Protein AF-A0A0J7ZEF1-F1 (afdb_monomer_lite)

Sequence (146 aa):
MMIHAHIAAETVDVLDQVVYYWRRREAGEPSITQRIYEPDNLADLMHAVRVTGDIIRVHAPELIDVYERNVCLGDLRIAVAALLKNTAEELDTALEIGWNLLVQMNREVIEGLPEPYRTQTELFLQRDFDELREARRALESLPSSR

Radius of gyration: 16.86 Å; chains: 1; bounding box: 39×39×38 Å

Organism: Streptomyces viridochromogenes (NCBI:txid1938)

Foldseek 3Di:
DVLLCVLPDPDDDDDPDPPDDDDAPPDDDGDLVVVCLQQVSLLVLLVVLVVSLVSCCVRPVVCNLVSLLCCLVPSVVSVLVSVLVDPCVSNVNNLVSLLVSLVPHDVVSLVPHDPPSNVLSVCSNVVVSVVSNVSVVVVVPDPPDD

pLDDT: mean 92.71, std 9.41, range [37.34, 98.44]

Secondary structure (DSSP, 8-state):
-HHHHHHH-S------S--------SSSSPPGGGGTTSHHHHHHHHHHHHHHHHHHHHH-GGGHHHHHHHHHHTHHHHHHHHTTTS-TTTTHHHHHHHHHHHHHS-HHHHHTPPTTHHHHHHHHHTT-HHHHHHHHHHHHHS----

Structure (mmCIF, N/CA/C/O backbone):
data_AF-A0A0J7ZEF1-F1
#
_entry.id   AF-A0A0J7ZEF1-F1
#
loop_
_atom_site.group_PDB
_atom_site.id
_atom_site.type_symbol
_atom_site.label_atom_id
_atom_site.label_alt_id
_atom_site.label_comp_id
_atom_site.label_asym_id
_atom_site.label_entity_id
_atom_site.label_seq_id
_atom_site.pdbx_PDB_ins_code
_atom_site.Cartn_x
_atom_site.Cartn_y
_atom_site.Cartn_z
_atom_site.occupancy
_atom_site.B_iso_or_equiv
_atom_site.auth_seq_id
_atom_site.auth_comp_id
_atom_site.auth_asym_id
_atom_site.auth_atom_id
_atom_site.pdbx_PDB_model_num
ATOM 1 N N . MET A 1 1 ? -18.014 -1.166 3.850 1.00 69.31 1 MET A N 1
ATOM 2 C CA . MET A 1 1 ? -16.636 -1.694 3.943 1.00 69.31 1 MET A CA 1
ATOM 3 C C . MET A 1 1 ? -16.398 -2.238 5.341 1.00 69.31 1 MET A C 1
ATOM 5 O O . MET A 1 1 ? -16.936 -1.653 6.273 1.00 69.31 1 MET A O 1
ATOM 9 N N . MET A 1 2 ? -15.639 -3.330 5.492 1.00 87.50 2 MET A N 1
ATOM 10 C CA . MET A 1 2 ? -15.449 -4.031 6.777 1.00 87.50 2 MET A CA 1
ATOM 11 C C . MET A 1 2 ? -14.995 -3.111 7.918 1.00 87.50 2 MET A C 1
ATOM 13 O O . MET A 1 2 ? -15.530 -3.214 9.019 1.00 87.50 2 MET A O 1
ATOM 17 N N . ILE A 1 3 ? -14.084 -2.171 7.650 1.00 92.88 3 ILE A N 1
ATOM 18 C CA . ILE A 1 3 ? -13.544 -1.273 8.680 1.00 92.88 3 ILE A CA 1
ATOM 19 C C . ILE A 1 3 ? -14.621 -0.430 9.376 1.00 92.88 3 ILE A C 1
ATOM 21 O O . ILE A 1 3 ? -14.586 -0.271 10.588 1.00 92.88 3 ILE A O 1
ATOM 25 N N . HIS A 1 4 ? -15.628 0.051 8.638 1.00 93.44 4 HIS A N 1
ATOM 26 C CA . HIS A 1 4 ? -16.687 0.885 9.210 1.00 93.44 4 HIS A CA 1
ATOM 27 C C . HIS A 1 4 ? -17.518 0.101 10.226 1.00 93.44 4 HIS A C 1
ATOM 29 O O . HIS A 1 4 ? -17.877 0.632 11.268 1.00 93.44 4 HIS A O 1
ATOM 35 N N . ALA A 1 5 ? -17.777 -1.180 9.944 1.00 94.44 5 ALA A N 1
ATOM 36 C CA . ALA A 1 5 ? -18.470 -2.050 10.886 1.00 94.44 5 ALA A CA 1
ATOM 37 C C . ALA A 1 5 ? -17.651 -2.267 12.167 1.00 94.44 5 ALA A C 1
ATOM 39 O O . ALA A 1 5 ? -18.239 -2.327 13.236 1.00 94.44 5 ALA A O 1
ATOM 40 N N . HIS A 1 6 ? -16.317 -2.332 12.071 1.00 93.38 6 HIS A N 1
ATOM 41 C CA . HIS A 1 6 ? -15.447 -2.463 13.246 1.00 93.38 6 HIS A CA 1
ATOM 42 C C . HIS A 1 6 ? -15.415 -1.176 14.075 1.00 93.38 6 HIS A C 1
ATOM 44 O O . HIS A 1 6 ? -15.480 -1.249 15.293 1.00 93.38 6 HIS A O 1
ATOM 50 N N . ILE A 1 7 ? -15.360 -0.010 13.424 1.00 94.88 7 ILE A N 1
ATOM 51 C CA . ILE A 1 7 ? -15.381 1.294 14.105 1.00 94.88 7 ILE A CA 1
ATOM 52 C C . ILE A 1 7 ? -16.728 1.532 14.805 1.00 94.88 7 ILE A C 1
ATOM 54 O O . ILE A 1 7 ? -16.767 2.062 15.908 1.00 94.88 7 ILE A O 1
ATOM 58 N N . ALA A 1 8 ? -17.836 1.149 14.166 1.00 95.00 8 ALA A N 1
ATOM 59 C CA . ALA A 1 8 ? -19.181 1.380 14.691 1.00 95.00 8 ALA A CA 1
ATOM 60 C C . ALA A 1 8 ? -19.642 0.335 15.723 1.00 95.00 8 ALA A C 1
ATOM 62 O O . ALA A 1 8 ? -20.694 0.516 16.338 1.00 95.00 8 ALA A O 1
ATOM 63 N N . ALA A 1 9 ? -18.920 -0.776 15.876 1.00 96.25 9 ALA A N 1
ATOM 64 C CA . ALA A 1 9 ? -19.298 -1.835 16.799 1.00 96.25 9 ALA A CA 1
ATOM 65 C C . ALA A 1 9 ? -19.036 -1.423 18.253 1.00 96.25 9 ALA A C 1
ATOM 67 O O . ALA A 1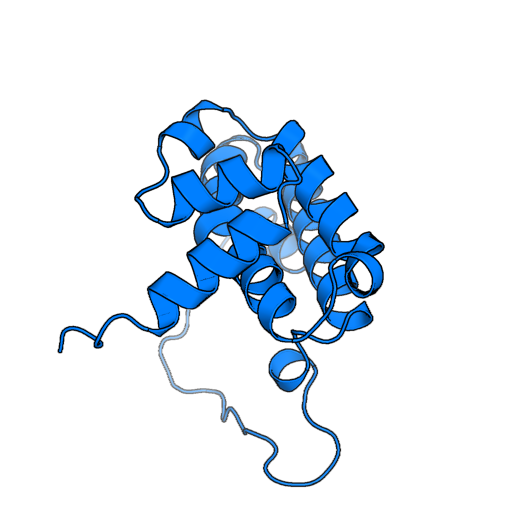 9 ? -18.004 -0.844 18.573 1.00 96.25 9 ALA A O 1
ATOM 68 N N . GLU A 1 10 ? -19.951 -1.787 19.153 1.00 95.50 10 GLU A N 1
ATOM 69 C CA . GLU A 1 10 ? -19.734 -1.620 20.596 1.00 95.50 10 GLU A CA 1
ATOM 70 C C . GLU A 1 10 ? -18.632 -2.561 21.108 1.00 95.50 10 GLU A C 1
ATOM 72 O O . GLU A 1 10 ? -17.856 -2.207 21.992 1.00 95.50 10 GLU A O 1
ATOM 77 N N . THR A 1 11 ? -18.546 -3.761 20.527 1.00 95.56 11 THR A N 1
ATOM 78 C CA . THR A 1 11 ? -17.537 -4.778 20.839 1.00 95.56 11 THR A CA 1
ATOM 79 C C . THR A 1 11 ? -17.158 -5.560 19.580 1.00 95.56 11 THR A C 1
ATOM 81 O O . THR A 1 11 ? -17.968 -5.728 18.667 1.00 95.56 11 THR A O 1
ATOM 84 N N . VAL A 1 12 ? -15.912 -6.037 19.526 1.00 93.75 12 VAL A N 1
ATOM 85 C CA . VAL A 1 12 ? -15.410 -6.946 18.487 1.00 93.75 12 VAL A CA 1
ATOM 86 C C . VAL A 1 12 ? -14.775 -8.144 19.187 1.00 93.75 12 VAL A C 1
ATOM 88 O O . VAL A 1 12 ? -13.729 -8.008 19.819 1.00 93.75 12 VAL A O 1
ATOM 91 N N . ASP A 1 13 ? -15.403 -9.313 19.071 1.00 93.75 13 ASP A N 1
ATOM 92 C CA . ASP A 1 13 ? -14.898 -10.563 19.640 1.00 93.75 13 ASP A CA 1
ATOM 93 C C . ASP A 1 13 ? -14.020 -11.320 18.633 1.00 93.75 13 ASP A C 1
ATOM 95 O O . ASP A 1 13 ? -14.357 -11.442 17.452 1.00 93.75 13 ASP A O 1
ATOM 99 N N . VAL A 1 14 ? -12.903 -11.881 19.104 1.00 91.19 14 VAL A N 1
ATOM 100 C CA . VAL A 1 14 ? -12.003 -12.722 18.300 1.00 91.19 14 VAL A CA 1
ATOM 101 C C . VAL A 1 14 ? -12.089 -14.163 18.796 1.00 91.19 14 VAL A C 1
ATOM 103 O O . VAL A 1 14 ? -11.756 -14.445 19.944 1.00 91.19 14 VAL A O 1
ATOM 106 N N . LEU A 1 15 ? -12.514 -15.082 17.924 1.00 90.88 15 LEU A N 1
ATOM 107 C CA . LEU A 1 15 ? -12.475 -16.524 18.183 1.00 90.88 15 LEU A CA 1
ATOM 108 C C . LEU A 1 15 ? -11.160 -17.099 17.647 1.00 90.88 15 LEU A C 1
ATOM 110 O O . LEU A 1 15 ? -10.900 -17.046 16.447 1.00 90.88 15 LEU A O 1
ATOM 114 N N . ASP A 1 16 ? -10.346 -17.668 18.532 1.00 87.31 16 ASP A N 1
ATOM 115 C CA . ASP A 1 16 ? -9.039 -18.260 18.208 1.00 87.31 16 ASP A CA 1
ATOM 116 C C . ASP A 1 16 ? -9.126 -19.711 17.698 1.00 87.31 16 ASP A C 1
ATOM 118 O O . ASP A 1 16 ? -8.128 -20.312 17.294 1.00 87.31 16 ASP A O 1
ATOM 122 N N . GLN A 1 17 ? -10.331 -20.280 17.677 1.00 91.19 17 GLN A N 1
ATOM 123 C CA . GLN A 1 17 ? -10.587 -21.613 17.151 1.00 91.19 17 GLN A CA 1
ATOM 124 C C . GLN A 1 17 ? -10.511 -21.624 15.620 1.00 91.19 17 GLN A C 1
ATOM 126 O O . GLN A 1 17 ? -11.024 -20.736 14.937 1.00 91.19 17 GLN A O 1
ATOM 131 N N . VAL A 1 18 ? -9.920 -22.679 15.052 1.00 86.38 18 VAL A N 1
ATOM 132 C CA . VAL A 1 18 ? -9.881 -22.875 13.596 1.00 86.38 18 VAL A CA 1
ATOM 133 C C . VAL A 1 18 ? -11.287 -23.212 13.098 1.00 86.38 18 VAL A C 1
ATOM 135 O O . VAL A 1 18 ? -11.710 -24.365 13.112 1.00 86.38 18 VAL A O 1
ATOM 138 N N . VAL A 1 19 ? -12.014 -22.190 12.652 1.00 83.12 19 VAL A N 1
ATOM 139 C CA . VAL A 1 19 ? -13.396 -22.310 12.155 1.00 83.12 19 VAL A CA 1
ATOM 140 C C . VAL A 1 19 ? -13.501 -22.254 10.629 1.00 83.12 19 VAL A C 1
ATOM 142 O O . VAL A 1 19 ? -14.596 -22.374 10.083 1.00 83.12 19 VAL A O 1
ATOM 145 N N . TYR A 1 20 ? -12.379 -22.084 9.919 1.00 77.56 20 TYR A N 1
ATOM 146 C CA . TYR A 1 20 ? -12.368 -21.947 8.463 1.00 77.56 20 TYR A CA 1
ATOM 147 C C . TYR A 1 20 ? -11.256 -22.762 7.799 1.00 77.56 20 TYR A C 1
ATOM 149 O O . TYR A 1 20 ? -10.125 -22.811 8.279 1.00 77.56 20 TYR A O 1
ATOM 157 N N . TYR A 1 21 ? -11.575 -23.367 6.653 1.00 75.06 21 TYR A N 1
ATOM 158 C CA . TYR A 1 21 ? -10.614 -24.070 5.805 1.00 75.06 21 TYR A CA 1
ATOM 159 C C . TYR A 1 21 ? -10.244 -23.186 4.607 1.00 75.06 21 TYR A C 1
ATOM 161 O O . TYR A 1 21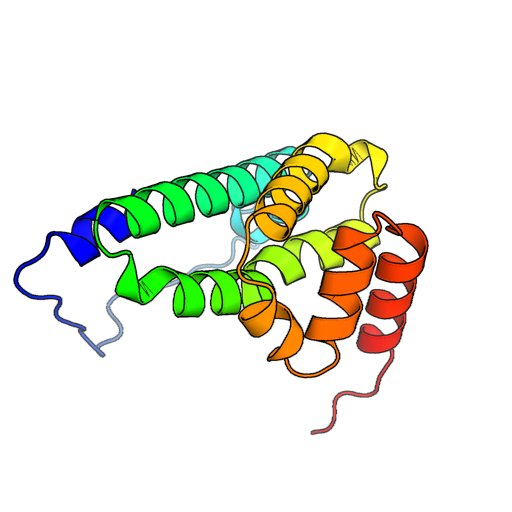 ? -11.006 -23.074 3.643 1.00 75.06 21 TYR A O 1
ATOM 169 N N . TRP A 1 22 ? -9.085 -22.523 4.668 1.00 71.50 22 TRP A N 1
ATOM 170 C CA . TRP A 1 22 ? -8.564 -21.753 3.535 1.00 71.50 22 TRP A CA 1
ATOM 171 C C . TRP A 1 22 ? -8.014 -22.702 2.466 1.00 71.50 22 TRP A C 1
ATOM 173 O O . TRP A 1 22 ? -7.100 -23.482 2.733 1.00 71.50 22 TRP A O 1
ATOM 183 N N . ARG A 1 23 ? -8.547 -22.626 1.240 1.00 75.81 23 ARG A N 1
ATOM 184 C CA . ARG A 1 23 ? -8.075 -23.436 0.107 1.00 75.81 23 ARG A CA 1
ATOM 185 C C . ARG A 1 23 ? -7.356 -22.576 -0.924 1.00 75.81 23 ARG A C 1
ATOM 187 O O . ARG A 1 23 ? -7.920 -21.609 -1.437 1.00 75.81 23 ARG A O 1
ATOM 194 N N . ARG A 1 24 ? -6.140 -22.977 -1.294 1.00 77.25 24 ARG A N 1
ATOM 195 C CA . ARG A 1 24 ? -5.510 -22.498 -2.526 1.00 77.25 24 ARG A CA 1
ATOM 196 C C . ARG A 1 24 ? -6.142 -23.241 -3.699 1.00 77.25 24 ARG A C 1
ATOM 198 O O . ARG A 1 24 ? -6.325 -24.457 -3.637 1.00 77.25 24 ARG A O 1
ATOM 205 N N . ARG A 1 25 ? -6.532 -22.519 -4.750 1.00 82.19 25 ARG A N 1
ATOM 206 C CA . ARG A 1 25 ? -7.033 -23.160 -5.969 1.00 82.19 25 ARG A CA 1
ATOM 207 C C . ARG A 1 25 ? -5.825 -23.614 -6.783 1.00 82.19 25 ARG A C 1
ATOM 209 O O . ARG A 1 25 ? -5.115 -22.772 -7.324 1.00 82.19 25 ARG A O 1
ATOM 216 N N . GLU A 1 26 ? -5.579 -24.924 -6.801 1.00 83.56 26 GLU A N 1
ATOM 217 C CA . GLU A 1 26 ? -4.517 -25.552 -7.609 1.00 83.56 26 GLU A CA 1
ATOM 218 C C . GLU A 1 26 ? -4.940 -25.741 -9.078 1.00 83.56 26 GLU A C 1
ATOM 220 O O . GLU A 1 26 ? -4.094 -25.853 -9.957 1.00 83.56 26 GLU A O 1
ATOM 225 N N . ALA A 1 27 ? -6.249 -25.770 -9.353 1.00 81.75 27 ALA A N 1
ATOM 226 C CA . ALA A 1 27 ? -6.812 -25.902 -10.694 1.00 81.75 27 ALA A CA 1
ATOM 227 C C . ALA A 1 27 ? -8.038 -24.991 -10.872 1.00 81.75 27 ALA A C 1
ATOM 229 O O . ALA A 1 27 ? -8.765 -24.721 -9.911 1.00 81.75 27 ALA A O 1
ATOM 230 N N . GLY A 1 28 ? -8.276 -24.555 -12.112 1.00 83.94 28 GLY A N 1
ATOM 231 C CA . GLY A 1 28 ? -9.327 -23.596 -12.466 1.00 83.94 28 GLY A CA 1
ATOM 232 C C . GLY A 1 28 ? -8.875 -22.139 -12.342 1.00 83.94 28 GLY A C 1
ATOM 233 O O . GLY A 1 28 ? -7.684 -21.857 -12.233 1.00 83.94 28 GLY A O 1
ATOM 234 N N . GLU A 1 29 ? -9.830 -21.208 -12.378 1.00 84.25 29 GLU A N 1
ATOM 235 C CA . GLU A 1 29 ? -9.530 -19.778 -12.266 1.00 84.25 29 GLU A CA 1
ATOM 236 C C . GLU A 1 29 ? -8.962 -19.445 -10.867 1.00 84.25 29 GLU A C 1
ATOM 238 O O . GLU A 1 29 ? -9.622 -19.739 -9.849 1.00 84.25 29 GLU A O 1
ATOM 243 N N . PRO A 1 30 ? -7.755 -18.846 -10.788 1.00 84.62 30 PRO A N 1
ATOM 244 C CA . PRO A 1 30 ? -7.149 -18.467 -9.517 1.00 84.62 30 PRO A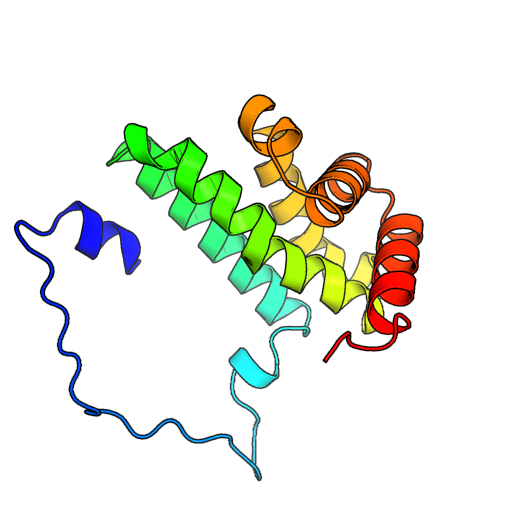 CA 1
ATOM 245 C C . PRO A 1 30 ? -8.011 -17.445 -8.767 1.00 84.62 30 PRO A C 1
ATOM 247 O O . PRO A 1 30 ? -8.772 -16.685 -9.366 1.00 84.62 30 PRO A O 1
ATOM 250 N N . SER A 1 31 ? -7.911 -17.417 -7.437 1.00 86.69 31 SER A N 1
ATOM 251 C CA . SER A 1 31 ? -8.623 -16.407 -6.648 1.00 86.69 31 SER A CA 1
ATOM 252 C C . SER A 1 31 ? -8.084 -14.995 -6.900 1.00 86.69 31 SER A C 1
ATOM 254 O O . SER A 1 31 ? -6.948 -14.823 -7.340 1.00 86.69 31 SER A O 1
ATOM 256 N N . ILE A 1 32 ? -8.869 -13.979 -6.532 1.00 85.31 32 ILE A N 1
ATOM 257 C CA . ILE A 1 32 ? -8.458 -12.565 -6.594 1.00 85.31 32 ILE A CA 1
ATOM 258 C C . ILE A 1 32 ? -7.133 -12.348 -5.841 1.00 85.31 32 ILE A C 1
ATOM 260 O O . ILE A 1 32 ? -6.225 -11.708 -6.354 1.00 85.31 32 ILE A O 1
ATOM 264 N N . THR A 1 33 ? -6.950 -12.981 -4.677 1.00 86.62 33 THR A N 1
ATOM 265 C CA . THR A 1 33 ? -5.683 -12.920 -3.924 1.00 86.62 33 THR A CA 1
ATOM 266 C C . THR A 1 33 ? -4.511 -13.560 -4.676 1.00 86.62 33 THR A C 1
ATOM 268 O O . THR A 1 33 ? -3.384 -13.089 -4.573 1.00 86.62 33 THR A O 1
ATOM 271 N N . GLN A 1 34 ? -4.747 -14.624 -5.452 1.00 88.81 34 GLN A N 1
ATOM 272 C CA . GLN A 1 34 ? -3.710 -15.234 -6.299 1.00 88.81 34 GLN A CA 1
ATOM 273 C C . GLN A 1 34 ? -3.370 -14.360 -7.523 1.00 88.81 34 GLN A C 1
ATOM 275 O O . GLN A 1 34 ? -2.295 -14.518 -8.098 1.00 88.81 34 GLN A O 1
ATOM 280 N N . ARG A 1 35 ? -4.264 -13.436 -7.893 1.00 93.50 35 ARG A N 1
ATOM 281 C CA . ARG A 1 35 ? -4.180 -12.526 -9.047 1.00 93.50 35 ARG A CA 1
ATOM 282 C C . ARG A 1 35 ? -3.901 -11.076 -8.643 1.00 93.50 35 ARG A C 1
ATOM 284 O O . ARG A 1 35 ? -4.113 -10.155 -9.424 1.00 93.50 35 ARG A O 1
ATOM 291 N N . ILE A 1 36 ? -3.405 -10.865 -7.426 1.00 94.38 36 ILE A N 1
ATOM 292 C CA . ILE A 1 36 ? -3.288 -9.540 -6.801 1.00 94.38 36 ILE A CA 1
ATOM 293 C C . ILE A 1 36 ? -2.337 -8.568 -7.525 1.00 94.38 36 ILE A C 1
ATOM 295 O O . ILE A 1 36 ? -2.386 -7.370 -7.279 1.00 94.38 36 ILE A O 1
ATOM 299 N N . TYR A 1 37 ? -1.470 -9.071 -8.409 1.00 96.62 37 TYR A N 1
ATOM 300 C CA . TYR A 1 37 ? -0.558 -8.248 -9.214 1.00 96.62 37 TYR A CA 1
ATOM 301 C C . TYR A 1 37 ? -1.096 -7.909 -10.605 1.00 96.62 37 TYR A C 1
ATOM 303 O O . TYR A 1 37 ? -0.387 -7.267 -11.373 1.00 96.62 37 TYR A O 1
ATOM 311 N N . GLU A 1 38 ? -2.293 -8.374 -10.960 1.00 97.19 38 GLU A N 1
ATOM 312 C CA . GLU A 1 38 ? -2.942 -7.946 -12.197 1.00 97.19 38 GLU A CA 1
ATOM 313 C C . GLU A 1 38 ? -3.407 -6.487 -12.058 1.00 97.19 38 GLU A C 1
ATOM 315 O O . GLU A 1 38 ? -3.901 -6.132 -10.981 1.00 97.19 38 GLU A O 1
ATOM 320 N N . PRO A 1 39 ? -3.283 -5.658 -13.112 1.00 97.81 39 PRO A N 1
ATOM 321 C CA . PRO A 1 39 ? -3.588 -4.228 -13.056 1.00 97.81 39 PRO A CA 1
ATOM 322 C C . PRO A 1 39 ? -4.928 -3.876 -12.404 1.00 97.81 39 PRO A C 1
ATOM 324 O O . PRO A 1 39 ? -4.953 -3.103 -11.447 1.00 97.81 39 PRO A O 1
ATOM 327 N N . ASP A 1 40 ? -6.022 -4.498 -12.855 1.00 96.88 40 ASP A N 1
ATOM 328 C CA . ASP A 1 40 ? -7.371 -4.207 -12.354 1.00 96.88 40 ASP A CA 1
ATOM 329 C C . ASP A 1 40 ? -7.521 -4.574 -10.870 1.00 96.88 40 ASP A C 1
ATOM 331 O O . ASP A 1 40 ? -8.021 -3.784 -10.073 1.00 96.88 40 ASP A O 1
ATOM 335 N N . ASN A 1 41 ? -7.004 -5.740 -10.463 1.00 97.62 41 ASN A N 1
ATOM 336 C CA . ASN A 1 41 ? -7.061 -6.174 -9.063 1.00 97.62 41 ASN A CA 1
ATOM 337 C C . ASN A 1 41 ? -6.224 -5.265 -8.153 1.00 97.62 41 ASN A C 1
ATOM 339 O O . ASN A 1 41 ? -6.594 -5.026 -7.001 1.00 97.62 41 ASN A O 1
ATOM 343 N N . LEU A 1 42 ? -5.086 -4.767 -8.645 1.00 98.12 42 LEU A N 1
ATOM 344 C CA . LEU A 1 42 ? -4.256 -3.836 -7.891 1.00 98.12 42 LEU A CA 1
ATOM 345 C C . LEU A 1 42 ? -4.922 -2.458 -7.781 1.00 98.12 42 LEU A C 1
ATOM 347 O O . LEU A 1 42 ? -4.871 -1.842 -6.716 1.00 98.12 42 LEU A O 1
ATOM 351 N N . ALA A 1 43 ? -5.569 -1.984 -8.847 1.00 98.12 43 ALA A N 1
ATOM 352 C CA . ALA A 1 43 ? -6.342 -0.746 -8.825 1.00 98.12 43 ALA A CA 1
ATOM 353 C C . ALA A 1 43 ? -7.508 -0.839 -7.828 1.00 98.12 43 ALA A C 1
ATOM 355 O O . ALA A 1 43 ? -7.683 0.066 -7.008 1.00 98.12 43 ALA A O 1
ATOM 356 N N . ASP A 1 44 ? -8.232 -1.960 -7.819 1.00 97.56 44 ASP A N 1
ATOM 357 C CA . ASP A 1 44 ? -9.291 -2.242 -6.845 1.00 97.56 44 ASP A CA 1
ATOM 358 C C . ASP A 1 44 ? -8.759 -2.262 -5.405 1.00 97.56 44 ASP A C 1
ATOM 360 O O . ASP A 1 44 ? -9.381 -1.687 -4.505 1.00 97.56 44 ASP A O 1
ATOM 364 N N . LEU A 1 45 ? -7.586 -2.867 -5.175 1.00 97.06 45 LEU A N 1
ATOM 365 C CA . LEU A 1 45 ? -6.919 -2.846 -3.871 1.00 97.06 45 LEU A CA 1
ATOM 366 C C . LEU A 1 45 ? -6.608 -1.409 -3.431 1.00 97.06 45 LEU A C 1
ATOM 368 O O . LEU A 1 45 ? -6.995 -1.007 -2.334 1.00 97.06 45 LEU A O 1
ATOM 372 N N . MET A 1 46 ? -5.947 -0.616 -4.278 1.00 98.12 46 MET A N 1
ATOM 373 C CA . MET A 1 46 ? -5.596 0.773 -3.954 1.00 98.12 46 MET A CA 1
ATOM 374 C C . MET A 1 46 ? -6.842 1.636 -3.737 1.00 98.12 46 MET A C 1
ATOM 376 O O . MET A 1 46 ? -6.875 2.482 -2.840 1.00 98.12 46 MET A O 1
ATOM 380 N N . HIS A 1 47 ? -7.910 1.389 -4.494 1.00 97.81 47 HIS A N 1
ATOM 381 C CA . HIS A 1 47 ? -9.193 2.040 -4.277 1.00 97.81 47 HIS A CA 1
ATOM 382 C C . HIS A 1 47 ? -9.788 1.679 -2.906 1.00 97.81 47 HIS A C 1
ATOM 38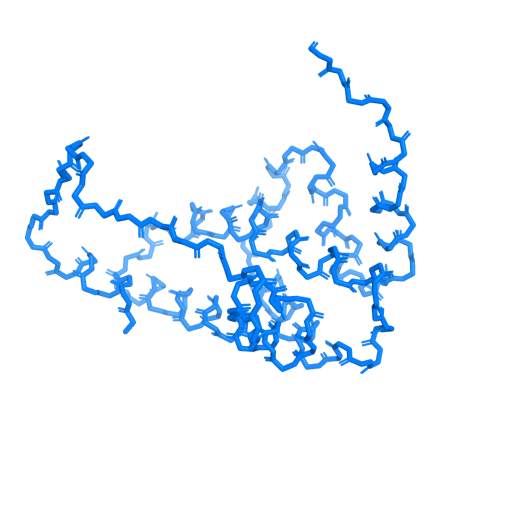4 O O . HIS A 1 47 ? -10.234 2.567 -2.176 1.00 97.81 47 HIS A O 1
ATOM 390 N N . ALA A 1 48 ? -9.772 0.400 -2.518 1.00 96.94 48 ALA A N 1
ATOM 391 C CA . ALA A 1 48 ? -10.245 -0.039 -1.206 1.00 96.94 48 ALA A CA 1
ATOM 392 C C . ALA A 1 48 ? -9.429 0.582 -0.058 1.00 96.94 48 ALA A C 1
ATOM 394 O O . ALA A 1 48 ? -10.012 1.027 0.936 1.00 96.94 48 ALA A O 1
ATOM 395 N N . VAL A 1 49 ? -8.105 0.681 -0.220 1.00 97.56 49 VAL A N 1
ATOM 396 C CA . VAL A 1 49 ? -7.203 1.373 0.715 1.00 97.56 49 VAL A CA 1
ATOM 397 C C . VAL A 1 49 ? -7.588 2.847 0.849 1.00 97.56 49 VAL A C 1
ATOM 399 O O . VAL A 1 49 ? -7.731 3.355 1.964 1.00 97.56 49 VAL A O 1
ATOM 402 N N . ARG A 1 50 ? -7.825 3.544 -0.266 1.00 97.56 50 ARG A N 1
ATOM 403 C CA . ARG A 1 50 ? -8.234 4.953 -0.235 1.00 97.56 50 ARG A CA 1
ATOM 404 C C . ARG A 1 50 ? -9.540 5.152 0.519 1.00 97.56 50 ARG A C 1
ATOM 406 O O . ARG A 1 50 ? -9.588 5.936 1.461 1.00 97.56 50 ARG A O 1
ATOM 413 N N . VAL A 1 51 ? -10.581 4.405 0.151 1.00 97.44 51 VAL A N 1
ATOM 414 C CA . VAL A 1 51 ? -11.893 4.532 0.800 1.00 97.44 51 VAL A CA 1
ATOM 415 C C . VAL A 1 51 ? -11.797 4.173 2.292 1.00 97.44 51 VAL A C 1
ATOM 417 O O . VAL A 1 51 ? -12.517 4.739 3.109 1.00 97.44 51 VAL A O 1
ATOM 420 N N . THR A 1 52 ? -10.918 3.241 2.676 1.00 97.56 52 THR A N 1
ATOM 421 C CA . THR A 1 52 ? -10.728 2.842 4.082 1.00 97.56 52 THR A CA 1
ATOM 422 C C . THR A 1 52 ? -10.111 3.986 4.874 1.00 97.56 52 THR A C 1
ATOM 424 O O . THR A 1 52 ? -10.617 4.310 5.947 1.00 97.56 52 THR A O 1
ATOM 427 N N . GLY A 1 53 ? -9.102 4.655 4.309 1.00 96.94 53 GLY A N 1
ATOM 428 C CA . GLY A 1 53 ? -8.533 5.872 4.885 1.00 96.94 53 GLY A CA 1
ATOM 429 C C . GLY A 1 53 ? -9.570 6.983 5.032 1.00 96.94 53 GLY A C 1
ATOM 430 O O . GLY A 1 53 ? -9.664 7.583 6.099 1.00 96.94 53 GLY A O 1
ATOM 431 N N . ASP A 1 54 ? -10.405 7.206 4.013 1.00 96.69 54 ASP A N 1
ATOM 432 C CA . ASP A 1 54 ? -11.474 8.214 4.061 1.00 96.69 54 ASP A CA 1
ATOM 433 C C . ASP A 1 54 ? -12.472 7.935 5.200 1.00 96.69 54 ASP A C 1
ATOM 435 O O . ASP A 1 54 ? -12.834 8.841 5.949 1.00 96.69 54 ASP A O 1
ATOM 439 N N . ILE A 1 55 ? -12.872 6.673 5.391 1.00 97.50 55 ILE A N 1
ATOM 440 C CA . ILE A 1 55 ? -13.751 6.271 6.500 1.00 97.50 55 ILE A CA 1
ATOM 441 C C . ILE A 1 55 ? -13.071 6.500 7.853 1.00 97.50 55 ILE A C 1
ATOM 443 O O . ILE A 1 55 ? -13.707 7.027 8.765 1.00 97.50 55 ILE A O 1
ATOM 447 N N . ILE A 1 56 ? -11.799 6.122 7.998 1.00 97.62 56 ILE A N 1
ATOM 448 C CA . ILE A 1 56 ? -11.053 6.299 9.251 1.00 97.62 56 ILE A CA 1
ATOM 449 C C . ILE A 1 56 ? -10.928 7.785 9.591 1.00 97.62 56 ILE A C 1
ATOM 451 O O . ILE A 1 56 ? -11.239 8.169 10.711 1.00 97.62 56 ILE A O 1
ATOM 455 N N . ARG A 1 57 ? -10.583 8.646 8.627 1.00 96.69 57 ARG A N 1
ATOM 456 C CA . ARG A 1 57 ? -10.483 10.101 8.853 1.00 96.69 57 ARG A CA 1
ATOM 457 C C . ARG A 1 57 ? -11.786 10.718 9.356 1.00 96.69 57 ARG A C 1
ATOM 459 O O . ARG A 1 57 ? -11.744 11.662 10.136 1.00 96.69 57 ARG A O 1
ATOM 466 N N . VAL A 1 58 ? -12.931 10.205 8.907 1.00 97.38 58 VAL A N 1
ATOM 467 C CA . VAL A 1 58 ? -14.246 10.719 9.310 1.00 97.38 58 VAL A CA 1
ATOM 468 C C . VAL A 1 58 ? -14.696 10.150 10.656 1.00 97.38 58 VAL A C 1
ATOM 470 O O . VAL A 1 58 ? -15.247 10.887 11.469 1.00 97.38 58 VAL A O 1
ATOM 473 N N . HIS A 1 59 ? -14.502 8.851 10.885 1.00 97.25 59 HIS A N 1
ATOM 474 C CA . HIS A 1 59 ? -15.160 8.136 11.983 1.00 97.25 59 HIS A CA 1
ATOM 475 C C . HIS A 1 59 ? -14.237 7.742 13.143 1.00 97.25 59 HIS A C 1
ATOM 477 O O . HIS A 1 59 ? -14.746 7.475 14.226 1.00 97.25 59 HIS A O 1
ATOM 483 N N . ALA A 1 60 ? -12.922 7.694 12.928 1.00 97.25 60 ALA A N 1
ATOM 484 C CA . ALA A 1 60 ? -11.913 7.354 13.934 1.00 97.25 60 ALA A CA 1
ATOM 485 C C . ALA A 1 60 ? -10.563 8.031 13.601 1.00 97.25 60 ALA A C 1
ATOM 487 O O . ALA A 1 60 ? -9.569 7.342 13.335 1.00 97.25 60 ALA A O 1
ATOM 488 N N . PRO A 1 61 ? -10.515 9.377 13.516 1.00 97.38 61 PRO A N 1
ATOM 489 C CA . PRO A 1 61 ? -9.332 10.108 13.060 1.00 97.38 61 PRO A CA 1
ATOM 490 C C . PRO A 1 61 ? -8.078 9.822 13.896 1.00 97.38 61 PRO A C 1
ATOM 492 O O . PRO A 1 61 ? -6.976 9.876 13.366 1.00 97.38 61 PRO A O 1
ATOM 495 N N . GLU A 1 62 ? -8.220 9.453 15.167 1.00 96.94 62 GLU A N 1
ATOM 496 C CA . GLU A 1 62 ? -7.126 9.038 16.049 1.00 96.94 62 GLU A CA 1
ATOM 497 C C . GLU A 1 62 ? -6.381 7.776 15.576 1.00 96.94 62 GLU A C 1
ATOM 499 O O . GLU A 1 62 ? -5.269 7.512 16.030 1.00 96.94 62 GLU A O 1
ATOM 504 N N . LEU A 1 63 ? -6.964 7.001 14.655 1.00 97.19 63 LEU A N 1
ATOM 505 C CA . LEU A 1 63 ? -6.355 5.801 14.081 1.00 97.19 63 LEU A CA 1
ATOM 506 C C . LEU A 1 63 ? -5.648 6.060 12.746 1.00 97.19 63 LEU A C 1
ATOM 508 O O . LEU A 1 63 ? -5.051 5.128 12.199 1.00 97.19 63 LEU A O 1
ATOM 512 N N . ILE A 1 64 ? -5.703 7.283 12.200 1.00 97.75 64 ILE A N 1
ATOM 513 C CA . ILE A 1 64 ? -5.221 7.541 10.837 1.00 97.75 64 ILE A CA 1
ATOM 514 C C . ILE A 1 64 ? -3.726 7.262 10.686 1.00 97.75 64 ILE A C 1
ATOM 516 O O . ILE A 1 64 ? -3.345 6.548 9.764 1.00 97.75 64 ILE A O 1
ATOM 520 N N . ASP A 1 65 ? -2.893 7.701 11.630 1.00 98.06 65 ASP A N 1
ATOM 521 C CA . ASP A 1 65 ? -1.443 7.487 11.561 1.00 98.06 65 ASP A CA 1
ATOM 522 C C . ASP A 1 65 ? -1.085 5.990 11.635 1.00 98.06 65 ASP A C 1
ATOM 524 O O . ASP A 1 65 ? -0.186 5.505 10.943 1.00 98.06 65 ASP A O 1
ATOM 528 N N . VAL A 1 66 ? -1.825 5.220 12.447 1.00 97.44 66 VAL A N 1
ATOM 529 C CA . VAL A 1 66 ? -1.654 3.761 12.561 1.00 97.44 66 VAL A CA 1
ATOM 530 C C . VAL A 1 66 ? -2.042 3.074 11.253 1.00 97.44 66 VAL A C 1
ATOM 532 O O . VAL A 1 66 ? -1.349 2.159 10.799 1.00 97.44 66 VAL A O 1
ATOM 535 N N . TYR A 1 67 ? -3.132 3.524 10.634 1.00 97.62 67 TYR A N 1
ATOM 536 C CA . TYR A 1 67 ? -3.599 3.015 9.354 1.00 97.62 67 TYR A CA 1
ATOM 537 C C . TYR A 1 67 ? -2.632 3.341 8.212 1.00 97.62 67 TYR A C 1
ATOM 539 O O . TYR A 1 67 ? -2.226 2.441 7.483 1.00 97.62 67 TYR A O 1
ATOM 547 N N . GLU A 1 68 ? -2.200 4.594 8.085 1.00 97.94 68 GLU A N 1
ATOM 548 C CA . GLU A 1 68 ? -1.250 5.041 7.059 1.00 97.94 68 GLU A CA 1
ATOM 549 C C . GLU A 1 68 ? 0.085 4.291 7.170 1.00 97.94 68 GLU A C 1
ATOM 551 O O . GLU A 1 68 ? 0.637 3.826 6.165 1.00 97.94 68 GLU A O 1
ATOM 556 N N . ARG A 1 69 ? 0.555 4.050 8.404 1.00 98.19 69 ARG A N 1
ATOM 557 C CA . ARG A 1 69 ? 1.707 3.178 8.654 1.00 98.19 69 ARG A CA 1
ATOM 558 C C . ARG A 1 69 ? 1.457 1.756 8.150 1.00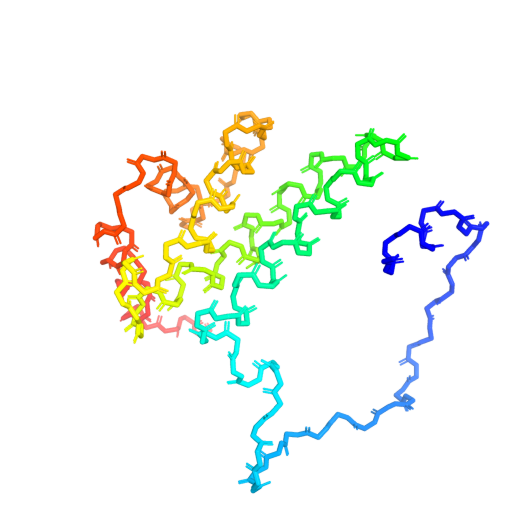 98.19 69 ARG A C 1
ATOM 560 O O . ARG A 1 69 ? 2.344 1.179 7.523 1.00 98.19 69 ARG A O 1
ATOM 567 N N . ASN A 1 70 ? 0.286 1.178 8.421 1.00 97.69 70 ASN A N 1
ATOM 568 C CA . ASN A 1 70 ? -0.063 -0.169 7.964 1.00 97.69 70 ASN A CA 1
ATOM 569 C C . ASN A 1 70 ? -0.073 -0.260 6.430 1.00 97.69 70 ASN A C 1
ATOM 571 O O . ASN A 1 70 ? 0.561 -1.157 5.879 1.00 97.69 70 ASN A O 1
ATOM 575 N N . VAL A 1 71 ? -0.671 0.722 5.749 1.00 97.81 71 VAL A N 1
ATOM 576 C CA . VAL A 1 71 ? -0.696 0.811 4.280 1.00 97.81 71 VAL A CA 1
ATOM 577 C C . VAL A 1 71 ? 0.719 0.805 3.701 1.00 97.81 71 VAL A C 1
ATOM 579 O O . VAL A 1 71 ? 1.004 0.045 2.776 1.00 97.81 71 VAL A O 1
ATOM 582 N N . CYS A 1 72 ? 1.640 1.592 4.266 1.00 97.88 72 CYS A N 1
ATOM 583 C CA . CYS A 1 72 ? 3.033 1.628 3.808 1.00 97.88 72 CYS A CA 1
ATOM 584 C C . CYS A 1 72 ? 3.771 0.291 4.020 1.00 97.88 72 CYS A C 1
ATOM 586 O O . CYS A 1 72 ? 4.616 -0.100 3.210 1.00 97.88 72 CYS A O 1
ATOM 588 N N . LEU A 1 73 ? 3.463 -0.418 5.109 1.00 96.94 73 LEU A N 1
ATOM 589 C CA . LEU A 1 73 ? 4.079 -1.704 5.452 1.00 96.94 73 LEU A CA 1
ATOM 590 C C . LEU A 1 73 ? 3.427 -2.906 4.744 1.00 96.94 73 LEU A C 1
ATOM 592 O O . LEU A 1 73 ? 4.052 -3.964 4.668 1.00 96.94 73 LEU A O 1
ATOM 596 N N . GLY A 1 74 ? 2.203 -2.753 4.235 1.00 95.94 74 GLY A N 1
ATOM 597 C CA . GLY A 1 74 ? 1.372 -3.820 3.678 1.00 95.94 74 GLY A CA 1
ATOM 598 C C . GLY A 1 74 ? 0.948 -3.554 2.236 1.00 95.94 74 GLY A C 1
ATOM 599 O O . GLY A 1 74 ? 1.564 -4.061 1.303 1.00 95.94 74 GLY A O 1
ATOM 600 N N . ASP A 1 75 ? -0.110 -2.777 2.024 1.00 96.81 75 ASP A N 1
ATOM 601 C CA . ASP A 1 75 ? -0.722 -2.625 0.697 1.00 96.81 75 ASP A CA 1
ATOM 602 C C . ASP A 1 75 ? 0.213 -1.976 -0.331 1.00 96.81 75 ASP A C 1
ATOM 604 O O . ASP A 1 75 ? 0.319 -2.443 -1.469 1.00 96.81 75 ASP A O 1
ATOM 608 N N . LEU A 1 76 ? 0.979 -0.959 0.073 1.00 96.25 76 LEU A N 1
ATOM 609 C CA . LEU A 1 76 ? 1.952 -0.314 -0.810 1.00 96.25 76 LEU A CA 1
ATOM 610 C C . LEU A 1 76 ? 3.035 -1.304 -1.260 1.00 96.25 76 LEU A C 1
ATOM 612 O O . LEU A 1 76 ? 3.510 -1.251 -2.393 1.00 96.25 76 LEU A O 1
ATOM 616 N N . ARG A 1 77 ? 3.391 -2.278 -0.412 1.00 94.44 77 ARG A N 1
ATOM 617 C CA . ARG A 1 77 ? 4.358 -3.328 -0.764 1.00 94.44 77 ARG A CA 1
ATOM 618 C C . ARG A 1 77 ? 3.869 -4.214 -1.894 1.00 94.44 77 ARG A C 1
ATOM 620 O O . ARG A 1 77 ? 4.699 -4.697 -2.665 1.00 94.44 77 ARG A O 1
ATOM 627 N N . ILE A 1 78 ? 2.560 -4.428 -1.985 1.00 96.62 78 ILE A N 1
ATOM 628 C CA . ILE A 1 78 ? 1.936 -5.195 -3.061 1.00 96.62 78 ILE A CA 1
ATOM 629 C C . ILE A 1 78 ? 2.062 -4.417 -4.373 1.00 96.62 78 ILE A C 1
ATOM 631 O O . ILE A 1 78 ? 2.497 -5.000 -5.365 1.00 96.62 78 ILE A O 1
ATOM 635 N N . ALA A 1 79 ? 1.795 -3.105 -4.359 1.00 96.88 79 ALA A N 1
ATOM 636 C CA . ALA A 1 79 ? 1.980 -2.247 -5.530 1.00 96.88 79 ALA A CA 1
ATOM 637 C C . ALA A 1 79 ? 3.441 -2.220 -6.003 1.00 96.88 79 ALA A C 1
ATOM 639 O O . ALA A 1 79 ? 3.719 -2.423 -7.183 1.00 96.88 79 ALA A O 1
ATOM 640 N N . VAL A 1 80 ? 4.395 -2.088 -5.076 1.00 96.44 80 VAL A N 1
ATOM 641 C CA . VAL A 1 80 ? 5.826 -2.143 -5.411 1.00 96.44 80 VAL A CA 1
ATOM 642 C C . VAL A 1 80 ? 6.226 -3.510 -5.981 1.00 96.44 80 VAL A C 1
ATOM 644 O O . VAL A 1 80 ? 7.018 -3.586 -6.915 1.00 96.44 80 VAL A O 1
ATOM 647 N N . ALA A 1 81 ? 5.699 -4.611 -5.440 1.00 96.00 81 ALA A N 1
ATOM 648 C CA . ALA A 1 81 ? 5.980 -5.949 -5.962 1.00 96.00 81 ALA A CA 1
ATOM 649 C C . ALA A 1 81 ? 5.363 -6.181 -7.353 1.00 96.00 81 ALA A C 1
ATOM 651 O O . ALA A 1 81 ? 5.943 -6.903 -8.165 1.00 96.00 81 ALA A O 1
ATOM 652 N N . ALA A 1 82 ? 4.223 -5.555 -7.659 1.00 97.31 82 ALA A N 1
ATOM 653 C CA . ALA A 1 82 ? 3.579 -5.657 -8.966 1.00 97.31 82 ALA A CA 1
ATOM 654 C C . ALA A 1 82 ? 4.441 -5.073 -10.101 1.00 97.31 82 ALA A C 1
ATOM 656 O O . ALA A 1 82 ? 4.388 -5.597 -11.216 1.00 97.31 82 ALA A O 1
ATOM 657 N N . LEU A 1 83 ? 5.299 -4.082 -9.813 1.00 96.75 83 LEU A N 1
ATOM 658 C CA . LEU A 1 83 ? 6.266 -3.510 -10.770 1.00 96.75 83 LEU A CA 1
ATOM 659 C C . LEU A 1 83 ? 7.309 -4.527 -11.265 1.00 96.75 83 LEU A C 1
ATOM 661 O O . LEU A 1 83 ? 7.985 -4.304 -12.267 1.00 96.75 83 LEU A O 1
ATOM 665 N N . LEU A 1 84 ? 7.471 -5.664 -10.581 1.00 96.06 84 LEU A N 1
ATOM 666 C CA . LEU A 1 84 ? 8.339 -6.743 -11.059 1.00 96.06 84 LEU A CA 1
ATOM 667 C C . LEU A 1 84 ? 7.724 -7.532 -12.218 1.00 96.06 84 LEU A C 1
ATOM 669 O O . LEU A 1 84 ? 8.455 -8.207 -12.943 1.00 96.06 84 LEU A O 1
ATOM 673 N N . LYS A 1 85 ? 6.395 -7.486 -12.354 1.00 95.75 85 LYS A N 1
ATOM 674 C CA . LYS A 1 85 ? 5.615 -8.312 -13.286 1.00 95.75 85 LYS A CA 1
ATOM 675 C C . LYS A 1 85 ? 4.917 -7.505 -14.371 1.00 95.75 85 LYS A C 1
ATOM 677 O O . LYS A 1 85 ? 4.557 -8.083 -15.387 1.00 95.75 85 LYS A O 1
ATOM 682 N N . ASN A 1 86 ? 4.747 -6.209 -14.145 1.00 97.44 86 ASN A N 1
ATOM 683 C CA . ASN A 1 86 ? 4.065 -5.292 -15.041 1.00 97.44 86 ASN A CA 1
ATOM 684 C C . ASN A 1 86 ? 4.905 -4.020 -15.182 1.00 97.44 86 ASN A C 1
ATOM 686 O O . ASN A 1 86 ? 5.721 -3.689 -14.318 1.00 97.44 86 ASN A O 1
ATOM 690 N N . THR A 1 87 ? 4.689 -3.298 -16.268 1.00 96.56 87 THR A N 1
ATOM 691 C CA . THR A 1 87 ? 5.222 -1.951 -16.471 1.00 96.56 87 THR A CA 1
ATOM 692 C C . THR A 1 87 ? 4.474 -0.932 -15.607 1.00 96.56 87 THR A C 1
ATOM 694 O O . THR A 1 87 ? 3.345 -1.169 -15.179 1.00 96.56 87 THR A O 1
ATOM 697 N N . AL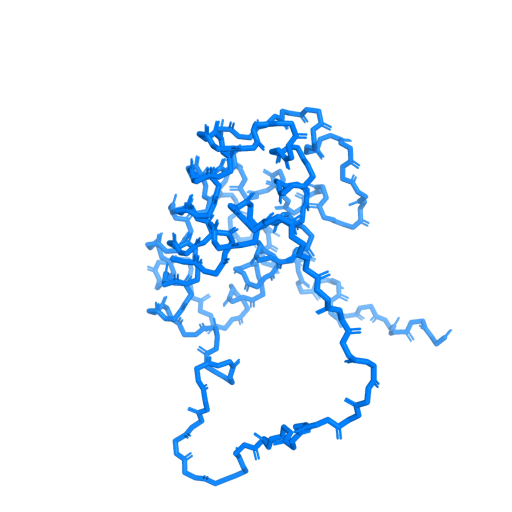A A 1 88 ? 5.088 0.227 -15.351 1.00 96.06 88 ALA A N 1
ATOM 698 C CA . ALA A 1 88 ? 4.409 1.313 -14.643 1.00 96.06 88 ALA A CA 1
ATOM 699 C C . ALA A 1 88 ? 3.171 1.815 -15.409 1.00 96.06 88 ALA A C 1
ATOM 701 O O . ALA A 1 88 ? 2.180 2.168 -14.785 1.00 96.06 88 ALA A O 1
ATOM 702 N N . GLU A 1 89 ? 3.209 1.782 -16.743 1.00 97.31 89 GLU A N 1
ATOM 703 C CA . GLU A 1 89 ? 2.097 2.202 -17.601 1.00 97.31 89 GLU A CA 1
ATOM 704 C C . GLU A 1 89 ? 0.900 1.244 -17.514 1.00 97.31 89 GLU A C 1
ATOM 706 O O . GLU A 1 89 ? -0.238 1.688 -17.408 1.00 97.31 89 GLU A O 1
ATOM 711 N N . GLU A 1 90 ? 1.139 -0.070 -17.441 1.00 98.00 90 GLU A N 1
ATOM 712 C CA . GLU A 1 90 ? 0.073 -1.046 -17.169 1.00 98.00 90 GLU A CA 1
ATOM 713 C C . GLU A 1 90 ? -0.544 -0.863 -15.774 1.00 98.00 90 GLU A C 1
ATOM 715 O O . GLU A 1 90 ? -1.713 -1.178 -15.578 1.00 98.00 90 GLU A O 1
ATOM 720 N N . LEU A 1 91 ? 0.222 -0.356 -14.803 1.00 98.25 91 LEU A N 1
ATOM 721 C CA . LEU A 1 91 ? -0.224 -0.143 -13.422 1.00 98.25 91 LEU A CA 1
ATOM 722 C C . LEU A 1 91 ? -0.666 1.298 -13.128 1.00 98.25 91 LEU A C 1
ATOM 724 O O . LEU A 1 91 ? -0.950 1.601 -11.967 1.00 98.25 91 LEU A O 1
ATOM 728 N N . ASP A 1 92 ? -0.740 2.171 -14.136 1.00 98.00 92 ASP A N 1
ATOM 729 C CA . ASP A 1 92 ? -0.879 3.627 -13.977 1.00 98.00 92 ASP A CA 1
ATOM 730 C C . ASP A 1 92 ? -2.006 4.016 -13.011 1.00 98.00 92 ASP A C 1
ATOM 732 O O . ASP A 1 92 ? -1.785 4.739 -12.042 1.00 98.00 92 ASP A O 1
ATOM 736 N N . THR A 1 93 ? -3.194 3.425 -13.177 1.00 98.38 93 THR A N 1
ATOM 737 C CA . THR A 1 93 ? -4.347 3.704 -12.304 1.00 98.38 93 THR A CA 1
ATOM 738 C C . THR A 1 93 ? -4.063 3.378 -10.835 1.00 98.38 93 THR A C 1
ATOM 740 O O . THR A 1 93 ? -4.379 4.169 -9.945 1.00 98.38 93 THR A O 1
ATOM 743 N N . ALA A 1 94 ? -3.458 2.224 -10.555 1.00 98.19 94 ALA A N 1
ATOM 744 C CA . ALA A 1 94 ? -3.143 1.829 -9.188 1.00 98.19 94 ALA A CA 1
ATOM 745 C C . ALA A 1 94 ? -2.039 2.712 -8.587 1.00 98.19 94 ALA A C 1
ATOM 747 O O . ALA A 1 94 ? -2.140 3.122 -7.428 1.00 98.19 94 ALA A O 1
ATOM 748 N N . LEU A 1 95 ? -1.005 3.028 -9.375 1.00 98.31 95 LEU A N 1
ATOM 749 C CA . LEU A 1 95 ? 0.106 3.874 -8.944 1.00 98.31 95 LEU A CA 1
ATOM 750 C C . LEU A 1 95 ? -0.348 5.307 -8.666 1.00 98.31 95 LEU A C 1
ATOM 752 O O . LEU A 1 95 ? 0.067 5.891 -7.668 1.00 98.31 95 LEU A O 1
ATOM 756 N N . GLU A 1 96 ? -1.246 5.848 -9.486 1.00 98.44 96 GLU A N 1
ATOM 757 C CA . GLU A 1 96 ? -1.827 7.173 -9.294 1.00 98.44 96 GLU A CA 1
ATOM 758 C C . GLU A 1 96 ? -2.646 7.244 -7.997 1.00 98.44 96 GLU A C 1
ATOM 760 O O . GLU A 1 96 ? -2.498 8.187 -7.217 1.00 98.44 96 GLU A O 1
ATOM 765 N N . ILE A 1 97 ? -3.471 6.230 -7.703 1.00 98.38 97 ILE A N 1
ATOM 766 C CA . ILE A 1 97 ? -4.214 6.170 -6.433 1.00 98.38 97 ILE A CA 1
ATOM 767 C C . ILE A 1 97 ? -3.240 6.081 -5.250 1.00 98.38 97 ILE A C 1
ATOM 769 O O . ILE A 1 97 ? -3.387 6.828 -4.280 1.00 98.38 97 ILE A O 1
ATOM 773 N N . GLY A 1 98 ? -2.238 5.200 -5.333 1.00 97.50 98 GLY A N 1
ATOM 774 C CA . GLY A 1 98 ? -1.211 5.047 -4.301 1.00 97.50 98 GLY A CA 1
ATOM 775 C C . GLY A 1 98 ? -0.436 6.342 -4.049 1.00 97.50 98 GLY A C 1
ATOM 776 O O . GLY A 1 98 ? -0.235 6.733 -2.902 1.00 97.50 98 GLY A O 1
ATOM 777 N N . TRP A 1 99 ? -0.064 7.060 -5.107 1.00 98.06 99 TRP A N 1
ATOM 778 C CA . TRP A 1 99 ? 0.655 8.325 -4.996 1.00 98.06 99 TRP A CA 1
ATOM 779 C C . TRP A 1 99 ? -0.206 9.409 -4.343 1.00 98.06 99 TRP A C 1
ATOM 781 O O . TRP A 1 99 ? 0.246 10.065 -3.405 1.00 98.06 99 TRP A O 1
ATOM 791 N N . ASN A 1 100 ? -1.465 9.555 -4.775 1.00 97.50 100 ASN A N 1
ATOM 792 C CA . ASN A 1 100 ? -2.396 10.520 -4.183 1.00 97.50 100 ASN A CA 1
ATOM 793 C C . ASN A 1 100 ? -2.623 10.257 -2.690 1.00 97.50 100 ASN A C 1
ATOM 795 O O . ASN A 1 100 ? -2.730 11.206 -1.914 1.00 97.50 100 ASN A O 1
ATOM 799 N N . LEU A 1 101 ? -2.649 8.984 -2.278 1.00 96.06 101 LEU A N 1
ATOM 800 C CA . LEU A 1 101 ? -2.690 8.621 -0.866 1.00 96.06 101 LEU A CA 1
ATOM 801 C C . LEU A 1 101 ? -1.453 9.128 -0.130 1.00 96.06 101 LEU A C 1
ATOM 803 O O . LEU A 1 101 ? -1.601 9.852 0.849 1.00 96.06 101 LEU A O 1
ATOM 807 N N . LEU A 1 102 ? -0.254 8.791 -0.614 1.00 96.69 102 LEU A N 1
ATOM 808 C CA . LEU A 1 102 ? 1.008 9.148 0.039 1.00 96.69 102 LEU A CA 1
ATOM 809 C C . LEU A 1 102 ? 1.209 10.661 0.179 1.00 96.69 102 LEU A C 1
ATOM 811 O O . LEU A 1 102 ? 1.727 11.110 1.197 1.00 96.69 102 LEU A O 1
ATOM 815 N N . VAL A 1 103 ? 0.787 11.455 -0.809 1.00 97.12 103 VAL A N 1
ATOM 816 C CA . VAL A 1 103 ? 0.886 12.926 -0.754 1.00 97.12 103 VAL A CA 1
ATOM 817 C C . VAL A 1 103 ? 0.021 13.523 0.362 1.00 97.12 103 VAL A C 1
ATOM 819 O O . VAL A 1 103 ? 0.340 14.591 0.880 1.00 97.12 103 VAL A O 1
ATOM 822 N N . GLN A 1 104 ? -1.060 12.842 0.745 1.00 95.00 104 GLN A N 1
ATOM 823 C CA . GLN A 1 104 ? -1.965 13.274 1.810 1.00 95.00 104 GLN A CA 1
ATOM 824 C C . GLN A 1 104 ? -1.591 12.726 3.194 1.00 95.00 104 GLN A C 1
ATOM 826 O O . GLN A 1 104 ? -2.165 13.183 4.181 1.00 95.00 104 GLN A O 1
ATOM 831 N N . MET A 1 105 ? -0.679 11.752 3.271 1.00 95.69 105 MET A N 1
ATOM 832 C CA . MET A 1 105 ? -0.287 11.129 4.535 1.00 95.69 105 MET A CA 1
ATOM 833 C C . MET A 1 105 ? 0.545 12.066 5.406 1.00 95.69 105 MET A C 1
ATOM 835 O O . MET A 1 105 ? 1.272 12.940 4.921 1.00 95.69 105 MET A O 1
ATOM 839 N N . ASN A 1 106 ? 0.496 11.826 6.713 1.00 94.94 106 ASN A N 1
ATOM 840 C CA . ASN A 1 106 ? 1.356 12.512 7.664 1.00 94.94 106 ASN A CA 1
ATOM 841 C C . ASN A 1 106 ? 2.841 12.188 7.382 1.00 94.94 106 ASN A C 1
ATOM 843 O O . ASN A 1 106 ? 3.255 11.026 7.380 1.00 94.94 106 ASN A O 1
ATOM 847 N N . ARG A 1 107 ? 3.674 13.217 7.164 1.00 95.75 107 ARG A N 1
ATOM 848 C CA . ARG A 1 107 ? 5.109 13.033 6.874 1.00 95.75 107 ARG A CA 1
ATOM 849 C C . ARG A 1 107 ? 5.850 12.339 8.012 1.00 95.75 107 ARG A C 1
ATOM 851 O O . ARG A 1 107 ? 6.729 11.532 7.727 1.00 95.75 107 ARG A O 1
ATOM 858 N N . GLU A 1 108 ? 5.454 12.562 9.264 1.00 97.31 108 GLU A N 1
ATOM 859 C CA . GLU A 1 108 ? 6.066 11.895 10.421 1.00 97.31 108 GLU A CA 1
ATOM 860 C C . GLU A 1 108 ? 5.857 10.373 10.380 1.00 97.31 108 GLU A C 1
ATOM 862 O O . GLU A 1 108 ? 6.728 9.610 10.802 1.00 97.31 108 GLU A O 1
ATOM 867 N N . VAL A 1 109 ? 4.739 9.903 9.810 1.00 97.56 109 VAL A N 1
ATOM 868 C CA . VAL A 1 109 ? 4.486 8.468 9.617 1.00 97.56 109 VAL A CA 1
ATOM 869 C C . VAL A 1 109 ? 5.492 7.883 8.633 1.00 97.56 109 VAL A C 1
ATOM 871 O O . VAL A 1 109 ? 6.094 6.849 8.930 1.00 97.56 109 VAL A O 1
ATOM 874 N N . ILE A 1 110 ? 5.707 8.558 7.499 1.00 97.12 110 ILE A N 1
ATOM 875 C CA . ILE A 1 110 ? 6.650 8.145 6.448 1.00 97.12 110 ILE A CA 1
ATOM 876 C C . ILE A 1 110 ? 8.087 8.173 6.983 1.00 97.12 110 ILE A C 1
ATOM 878 O O . ILE A 1 110 ? 8.817 7.184 6.879 1.00 97.12 110 ILE A O 1
ATOM 882 N N . GLU A 1 111 ? 8.473 9.263 7.644 1.00 97.25 111 GLU A N 1
ATOM 883 C CA . GLU A 1 111 ? 9.775 9.426 8.297 1.00 97.25 111 GLU A CA 1
ATOM 884 C C . GLU A 1 111 ? 9.980 8.452 9.465 1.00 97.25 111 GLU A C 1
ATOM 886 O O . GLU A 1 111 ? 11.115 8.165 9.840 1.00 97.25 111 GLU A O 1
ATOM 891 N N . GLY A 1 112 ? 8.909 7.904 10.038 1.00 97.50 112 GLY A N 1
ATOM 892 C CA . GLY A 1 112 ? 8.935 6.879 11.080 1.00 97.50 112 GLY A CA 1
ATOM 893 C C . GLY A 1 112 ? 8.974 5.441 10.551 1.00 97.50 112 GLY A C 1
ATOM 894 O O . GLY A 1 112 ? 9.020 4.492 11.347 1.00 97.50 112 GLY A O 1
ATOM 895 N N . LEU A 1 113 ? 8.931 5.226 9.231 1.00 98.06 113 LEU A N 1
ATOM 896 C CA . LEU A 1 113 ? 8.990 3.882 8.651 1.00 98.06 113 LEU A CA 1
ATOM 897 C C . LEU A 1 113 ? 10.392 3.272 8.823 1.00 98.06 113 LEU A C 1
ATOM 899 O O . LEU A 1 113 ? 11.393 3.986 8.705 1.00 98.06 113 LEU A O 1
ATOM 903 N N . PRO A 1 114 ? 10.497 1.959 9.090 1.00 96.75 114 PRO A N 1
ATOM 904 C CA . PRO A 1 114 ? 11.773 1.256 9.048 1.00 96.75 114 PRO A CA 1
ATOM 905 C C . PRO A 1 114 ? 12.262 1.100 7.601 1.00 96.75 114 PRO A C 1
ATOM 907 O O . PRO A 1 114 ? 11.462 1.038 6.666 1.00 96.75 114 PRO A O 1
ATOM 910 N N . GLU A 1 115 ? 13.572 0.965 7.407 1.00 94.56 115 GLU A N 1
ATOM 911 C CA . GLU A 1 115 ? 14.095 0.483 6.126 1.00 94.56 115 GLU A CA 1
ATOM 912 C C . GLU A 1 115 ? 13.708 -0.991 5.901 1.00 94.56 115 GLU A C 1
ATOM 914 O O . GLU A 1 115 ? 13.577 -1.745 6.871 1.00 94.56 115 GLU A O 1
ATOM 919 N N . PRO A 1 116 ? 13.496 -1.433 4.648 1.00 93.69 116 PRO A N 1
ATOM 920 C CA . PRO A 1 116 ? 13.585 -0.672 3.392 1.00 93.69 116 PRO A CA 1
ATOM 921 C C . PRO A 1 116 ? 12.297 0.093 3.019 1.00 93.69 116 PRO A C 1
ATOM 923 O O . PRO A 1 116 ? 12.207 0.691 1.947 1.00 93.69 116 PRO A O 1
ATOM 926 N N . TYR A 1 117 ? 11.263 0.035 3.865 1.00 95.50 117 TYR A N 1
ATOM 927 C CA . TYR A 1 117 ? 9.934 0.571 3.560 1.00 95.50 117 TYR A CA 1
ATOM 928 C C . TYR A 1 117 ? 9.963 2.081 3.363 1.00 95.50 117 TYR A C 1
ATOM 930 O O . TYR A 1 117 ? 9.355 2.566 2.417 1.00 95.50 117 TYR A O 1
ATOM 938 N N . ARG A 1 118 ? 10.713 2.803 4.201 1.00 97.19 118 ARG A N 1
ATOM 939 C CA . ARG A 1 118 ? 10.894 4.252 4.061 1.00 97.19 118 ARG A CA 1
ATOM 940 C C . ARG A 1 118 ? 11.440 4.627 2.687 1.00 97.19 118 ARG A C 1
ATOM 942 O O . ARG A 1 118 ? 10.783 5.377 1.974 1.00 97.19 118 ARG A O 1
ATOM 949 N N . THR A 1 119 ? 12.590 4.069 2.299 1.00 95.88 119 THR A N 1
ATOM 950 C CA . THR A 1 119 ? 13.202 4.335 0.988 1.00 95.88 119 THR A CA 1
ATOM 951 C C . THR A 1 119 ? 12.225 4.057 -0.152 1.00 95.88 119 THR A C 1
ATOM 953 O O . THR A 1 119 ? 12.082 4.860 -1.067 1.00 95.88 119 THR A O 1
ATOM 956 N N . GLN A 1 120 ? 11.499 2.942 -0.086 1.00 95.75 120 GLN A N 1
ATOM 957 C CA . GLN A 1 120 ? 10.558 2.570 -1.141 1.00 95.75 120 GLN A CA 1
ATOM 958 C C . GLN A 1 120 ? 9.322 3.475 -1.186 1.00 95.75 120 GLN A C 1
ATOM 960 O O . GLN A 1 120 ? 8.848 3.778 -2.277 1.00 95.75 120 GLN A O 1
ATOM 965 N N . THR A 1 121 ? 8.827 3.949 -0.042 1.00 97.31 121 THR A N 1
ATOM 966 C CA . THR A 1 121 ? 7.757 4.953 0.016 1.00 97.31 121 THR A CA 1
ATOM 967 C C . THR A 1 121 ? 8.215 6.298 -0.555 1.00 97.31 121 THR A C 1
ATOM 969 O O . THR A 1 121 ? 7.467 6.922 -1.304 1.00 97.31 121 THR A O 1
ATOM 972 N N . GLU A 1 122 ? 9.443 6.736 -0.266 1.00 97.06 122 GLU A N 1
ATOM 973 C CA . GLU A 1 122 ? 9.990 7.988 -0.815 1.00 97.06 122 GLU A CA 1
ATOM 974 C C . GLU A 1 122 ? 10.202 7.909 -2.336 1.00 97.06 122 GLU A C 1
ATOM 976 O O . GLU A 1 122 ? 9.809 8.827 -3.054 1.00 97.06 122 GLU A O 1
ATOM 981 N N . LEU A 1 123 ? 10.731 6.795 -2.857 1.00 97.56 123 LEU A N 1
ATOM 982 C CA . LEU A 1 123 ? 10.839 6.576 -4.307 1.00 97.56 123 LEU A CA 1
ATOM 983 C C . LEU A 1 123 ? 9.460 6.565 -4.984 1.00 97.56 123 LEU A C 1
ATOM 985 O O . LEU A 1 123 ? 9.286 7.134 -6.062 1.00 97.56 123 LEU A O 1
ATOM 989 N N . PHE A 1 124 ? 8.452 5.977 -4.328 1.00 97.62 124 PHE A N 1
ATOM 990 C CA . PHE A 1 124 ? 7.072 6.005 -4.816 1.00 97.62 124 PHE A CA 1
ATOM 991 C C . PHE A 1 124 ? 6.537 7.442 -4.891 1.00 97.62 124 PHE A C 1
ATOM 993 O O . PHE A 1 124 ? 5.967 7.841 -5.905 1.00 97.62 124 PHE A O 1
ATOM 1000 N N . LEU A 1 125 ? 6.744 8.246 -3.844 1.00 96.88 125 LEU A N 1
ATOM 1001 C CA . LEU A 1 125 ? 6.361 9.663 -3.809 1.00 96.88 125 LEU A CA 1
ATOM 1002 C C . LEU A 1 125 ? 7.023 10.485 -4.920 1.00 96.88 125 LEU A C 1
ATOM 1004 O O . LEU A 1 125 ? 6.387 11.368 -5.497 1.00 96.88 125 LEU A O 1
ATOM 1008 N N . GLN A 1 126 ? 8.280 10.173 -5.232 1.00 97.06 126 GLN A N 1
ATOM 1009 C CA . GLN A 1 126 ? 9.045 10.786 -6.321 1.00 97.06 126 GLN A CA 1
ATOM 1010 C C . GLN A 1 126 ? 8.597 10.309 -7.711 1.00 97.06 126 GLN A C 1
ATOM 1012 O O . GLN A 1 126 ? 9.018 10.889 -8.709 1.00 97.06 126 GLN A O 1
ATOM 1017 N N . ARG A 1 127 ? 7.727 9.289 -7.780 1.00 96.69 127 ARG A N 1
ATOM 1018 C CA . ARG A 1 127 ? 7.319 8.583 -9.006 1.00 96.69 127 ARG A CA 1
ATOM 1019 C C . ARG A 1 127 ? 8.497 7.971 -9.774 1.00 96.69 127 ARG A C 1
ATOM 1021 O O . ARG A 1 127 ? 8.396 7.745 -10.978 1.00 96.69 127 ARG A O 1
ATOM 1028 N N . ASP A 1 128 ? 9.593 7.661 -9.082 1.00 96.56 128 ASP A N 1
ATOM 1029 C CA . ASP A 1 128 ? 10.738 6.961 -9.667 1.00 96.56 128 ASP A CA 1
ATOM 1030 C C . ASP A 1 128 ? 10.489 5.446 -9.637 1.00 96.56 128 ASP A C 1
ATOM 1032 O O . ASP A 1 128 ? 11.035 4.692 -8.827 1.00 96.56 128 ASP A O 1
ATOM 1036 N N . PHE A 1 129 ? 9.552 4.999 -10.478 1.00 96.00 129 PHE A N 1
ATOM 1037 C CA . PHE A 1 129 ? 9.092 3.610 -10.490 1.00 96.00 129 PHE A CA 1
ATOM 1038 C C . PHE A 1 129 ? 10.146 2.632 -11.021 1.00 96.00 129 PHE A C 1
ATOM 1040 O O . PHE A 1 129 ? 10.096 1.446 -10.684 1.00 96.00 129 PHE A O 1
ATOM 1047 N N . ASP A 1 130 ? 11.109 3.114 -11.808 1.00 95.31 130 ASP A N 1
ATOM 1048 C CA . ASP A 1 130 ? 12.234 2.307 -12.269 1.00 95.31 130 ASP A CA 1
ATOM 1049 C C . ASP A 1 130 ? 13.211 2.020 -11.128 1.00 95.31 130 ASP A C 1
ATOM 1051 O O . ASP A 1 130 ? 13.493 0.848 -10.862 1.00 95.31 130 ASP A O 1
ATOM 1055 N N . GLU A 1 131 ? 13.650 3.045 -10.392 1.00 96.38 131 GLU A N 1
ATOM 1056 C CA . GLU A 1 131 ? 14.519 2.849 -9.226 1.00 96.38 131 GLU A CA 1
ATOM 1057 C C . GLU A 1 131 ? 13.796 2.061 -8.126 1.00 96.38 131 GLU A C 1
ATOM 1059 O O . GLU A 1 131 ? 14.357 1.149 -7.520 1.00 96.38 131 GLU A O 1
ATOM 1064 N N . LEU A 1 132 ? 12.505 2.326 -7.906 1.00 96.38 132 LEU A N 1
ATOM 1065 C CA . LEU A 1 132 ? 11.683 1.574 -6.957 1.00 96.38 132 LEU A CA 1
ATOM 1066 C C . LEU A 1 132 ? 11.611 0.078 -7.302 1.00 96.38 132 LEU A C 1
ATOM 1068 O O . LEU A 1 132 ? 11.661 -0.778 -6.407 1.00 96.38 132 LEU A O 1
ATOM 1072 N N . ARG A 1 133 ? 11.508 -0.248 -8.595 1.00 95.94 133 ARG A N 1
ATOM 1073 C CA . ARG A 1 133 ? 11.531 -1.625 -9.096 1.00 95.94 133 ARG A CA 1
ATOM 1074 C C . ARG A 1 133 ? 12.890 -2.277 -8.856 1.00 95.94 133 ARG A C 1
ATOM 1076 O O . ARG A 1 133 ? 12.925 -3.413 -8.382 1.00 95.94 133 ARG A O 1
ATOM 1083 N N . GLU A 1 134 ? 13.992 -1.583 -9.124 1.00 95.12 134 GLU A N 1
ATOM 1084 C CA . GLU A 1 134 ? 15.342 -2.103 -8.869 1.00 95.12 134 GLU A CA 1
ATOM 1085 C C . GLU A 1 134 ? 15.618 -2.285 -7.371 1.00 95.12 134 GLU A C 1
ATOM 1087 O O . GLU A 1 134 ? 16.043 -3.363 -6.947 1.00 95.12 134 GLU A O 1
ATOM 1092 N N . ALA A 1 135 ? 15.253 -1.310 -6.537 1.00 92.75 135 ALA A N 1
ATOM 1093 C CA . ALA A 1 135 ? 15.323 -1.421 -5.082 1.00 92.75 135 ALA A CA 1
ATOM 1094 C C . ALA A 1 135 ? 14.525 -2.632 -4.570 1.00 92.75 135 ALA A C 1
ATOM 1096 O O . ALA A 1 135 ? 14.953 -3.340 -3.655 1.00 92.75 135 ALA A O 1
ATOM 1097 N N . ARG A 1 136 ? 13.365 -2.926 -5.175 1.00 93.62 136 ARG A N 1
ATOM 1098 C CA . ARG A 1 136 ? 12.589 -4.130 -4.855 1.00 93.62 136 ARG A CA 1
ATOM 1099 C C . ARG A 1 136 ? 13.284 -5.417 -5.307 1.00 93.62 136 ARG A C 1
ATOM 1101 O O . ARG A 1 136 ? 13.298 -6.369 -4.527 1.00 93.62 136 ARG A O 1
ATOM 1108 N N . ARG A 1 137 ? 13.861 -5.460 -6.511 1.00 93.62 137 ARG A N 1
ATOM 1109 C CA . ARG A 1 137 ? 14.632 -6.620 -7.003 1.00 93.62 137 ARG A CA 1
ATOM 1110 C C . ARG A 1 137 ? 15.813 -6.935 -6.096 1.00 93.62 137 ARG A C 1
ATOM 1112 O O . ARG A 1 137 ? 16.020 -8.096 -5.748 1.00 93.62 137 ARG A O 1
ATOM 1119 N N . ALA A 1 138 ? 16.542 -5.908 -5.662 1.00 90.00 138 ALA A N 1
ATOM 1120 C CA . ALA A 1 138 ? 17.680 -6.062 -4.764 1.00 90.00 138 ALA A CA 1
ATOM 1121 C C . ALA A 1 138 ? 17.280 -6.778 -3.462 1.00 90.00 138 ALA A C 1
ATOM 1123 O O . ALA A 1 138 ? 17.968 -7.704 -3.038 1.00 90.00 138 ALA A O 1
ATOM 1124 N N . LEU A 1 139 ? 16.125 -6.437 -2.879 1.00 85.94 139 LEU A N 1
ATOM 1125 C CA . LEU A 1 139 ? 15.617 -7.098 -1.672 1.00 85.94 139 LEU A CA 1
ATOM 1126 C C . LEU A 1 139 ? 15.260 -8.574 -1.884 1.00 85.94 139 LEU A C 1
ATOM 1128 O O . LEU A 1 139 ? 15.477 -9.374 -0.980 1.00 85.94 139 LEU A O 1
ATOM 1132 N N . GLU A 1 140 ? 14.728 -8.950 -3.050 1.00 83.19 140 GLU A N 1
ATOM 1133 C CA . GLU A 1 140 ? 14.427 -10.359 -3.364 1.00 83.19 140 GLU A CA 1
ATOM 1134 C C . GLU A 1 140 ? 15.692 -11.191 -3.606 1.00 83.19 140 GLU A C 1
ATOM 1136 O O . GLU A 1 140 ? 15.678 -12.405 -3.413 1.00 83.19 140 GLU A O 1
ATOM 1141 N N . SER A 1 141 ? 16.794 -10.540 -3.989 1.00 77.31 141 SER A N 1
ATOM 1142 C CA . SER A 1 141 ? 18.093 -11.188 -4.192 1.00 77.31 141 SER A CA 1
ATOM 1143 C C . SER A 1 141 ? 18.894 -11.409 -2.904 1.00 77.31 141 SER A C 1
ATOM 1145 O O . SER A 1 141 ? 19.873 -12.158 -2.913 1.00 77.31 141 SER A O 1
ATOM 1147 N N . LEU A 1 142 ? 18.492 -10.785 -1.789 1.00 73.62 142 LEU A N 1
ATOM 1148 C CA . LEU A 1 142 ? 19.144 -11.005 -0.503 1.00 73.62 142 LEU A CA 1
ATOM 1149 C C . LEU A 1 142 ? 18.857 -12.435 -0.018 1.00 73.62 142 LEU A C 1
ATOM 1151 O O . LEU A 1 142 ? 17.698 -12.861 -0.010 1.00 73.62 142 LEU A O 1
ATOM 1155 N N . PRO A 1 143 ? 19.879 -13.195 0.418 1.00 57.00 143 PRO A N 1
ATOM 1156 C CA . PRO A 1 143 ? 19.644 -14.505 1.005 1.00 57.00 143 PRO A CA 1
ATOM 1157 C C . PRO A 1 143 ? 18.734 -14.338 2.224 1.00 57.00 143 PRO A C 1
ATOM 1159 O O . PRO A 1 143 ? 19.040 -13.540 3.109 1.00 57.00 143 PRO A O 1
ATOM 1162 N N . SER A 1 144 ? 17.617 -15.074 2.275 1.00 56.09 144 SER A N 1
ATOM 1163 C CA . SER A 1 144 ? 16.761 -15.083 3.464 1.00 56.09 144 SER A CA 1
ATOM 1164 C C . SER A 1 144 ? 17.594 -15.509 4.667 1.00 56.09 144 SER A C 1
ATOM 1166 O O . SER A 1 144 ? 17.992 -16.672 4.772 1.00 56.09 144 SER A O 1
ATOM 1168 N N . SER A 1 145 ? 17.865 -14.560 5.558 1.00 52.41 145 SER A N 1
ATOM 1169 C CA . SER A 1 145 ? 18.389 -14.825 6.890 1.00 52.41 145 SER A CA 1
ATOM 1170 C C . SER A 1 145 ? 17.424 -15.801 7.563 1.00 52.41 145 SER A C 1
ATOM 1172 O O . SER A 1 145 ? 16.263 -15.457 7.785 1.00 52.41 145 SER A O 1
ATOM 1174 N N . ARG A 1 146 ? 17.876 -17.038 7.779 1.00 37.34 146 ARG A N 1
ATOM 1175 C CA . ARG A 1 146 ? 17.162 -18.019 8.602 1.00 37.34 146 ARG A CA 1
ATOM 1176 C C . ARG A 1 146 ? 17.119 -17.567 10.053 1.00 37.34 146 ARG A C 1
ATOM 1178 O O . ARG A 1 146 ? 18.120 -16.957 10.491 1.00 37.34 146 ARG A O 1
#